Protein AF-A0A972HIC7-F1 (afdb_monomer)

Secondary structure (DSSP, 8-state):
--HHHHHHHHHHHHHHHHHHHHHHHS-HHHHHHTT--HHHHHHHHHHHTHHHHHHHHHTHHHHHH-GGGT--BTTB-GGG--

Mean predicted aligned error: 8.17 Å

pLDDT: mean 83.08, std 14.51, range [49.19, 96.44]

Radius of gyration: 16.02 Å; Cα contacts (8 Å, |Δi|>4): 51; chains: 1; bounding box: 29×24×54 Å

Sequence (82 aa):
MSPLIVAALFVAVLVIGFGIHDTFSFKQSEWQSAGRSRGHWIALFLGFGPLAVLLYWGTVRYQLRFPERYETVDGVAPADRL

Structure (mmCIF, N/CA/C/O backbone):
data_AF-A0A972HIC7-F1
#
_entry.id   AF-A0A972HIC7-F1
#
loop_
_atom_site.group_PDB
_atom_site.id
_atom_site.type_symbol
_atom_site.label_atom_id
_atom_site.label_alt_id
_atom_site.label_comp_id
_atom_site.label_asym_id
_atom_site.label_entity_id
_atom_site.label_seq_id
_atom_site.pdbx_PDB_ins_code
_atom_site.Cartn_x
_atom_site.Cartn_y
_atom_site.Cartn_z
_atom_site.occupancy
_atom_site.B_iso_or_equiv
_atom_site.auth_seq_id
_atom_site.auth_comp_id
_atom_site.auth_asym_id
_atom_site.auth_atom_id
_atom_site.pdbx_PDB_model_num
ATOM 1 N N . MET A 1 1 ? 13.487 -2.367 -26.372 1.00 70.25 1 MET A N 1
ATOM 2 C CA . MET A 1 1 ? 13.502 -1.878 -24.975 1.00 70.25 1 MET A CA 1
ATOM 3 C C . MET A 1 1 ? 14.757 -2.396 -24.304 1.00 70.25 1 MET A C 1
ATOM 5 O O . MET A 1 1 ? 15.073 -3.562 -24.495 1.00 70.25 1 MET A O 1
ATOM 9 N N . SER A 1 2 ? 15.488 -1.548 -23.580 1.00 90.44 2 SER A N 1
ATOM 10 C CA . SER A 1 2 ? 16.698 -1.986 -22.877 1.00 90.44 2 SER A CA 1
ATOM 11 C C . SER A 1 2 ? 16.322 -3.018 -21.798 1.00 90.44 2 SER A C 1
ATOM 13 O O . SER A 1 2 ? 15.332 -2.787 -21.098 1.00 90.44 2 SER A O 1
ATOM 15 N N . PRO A 1 3 ? 17.055 -4.136 -21.634 1.00 93.25 3 PRO A N 1
ATOM 16 C CA . PRO A 1 3 ? 16.723 -5.174 -20.647 1.00 93.25 3 PRO A CA 1
ATOM 17 C C . PRO A 1 3 ? 16.637 -4.616 -19.220 1.00 93.25 3 PRO A C 1
ATOM 19 O O . PRO A 1 3 ? 15.817 -5.062 -18.422 1.00 93.25 3 PRO A O 1
ATOM 22 N N . LEU A 1 4 ? 17.410 -3.566 -18.932 1.00 93.75 4 LEU A N 1
ATOM 23 C CA . LEU A 1 4 ? 17.377 -2.850 -17.661 1.00 93.75 4 LEU A CA 1
ATOM 24 C C . LEU A 1 4 ? 16.022 -2.173 -17.389 1.00 93.75 4 LEU A C 1
ATOM 26 O O . LEU A 1 4 ? 15.539 -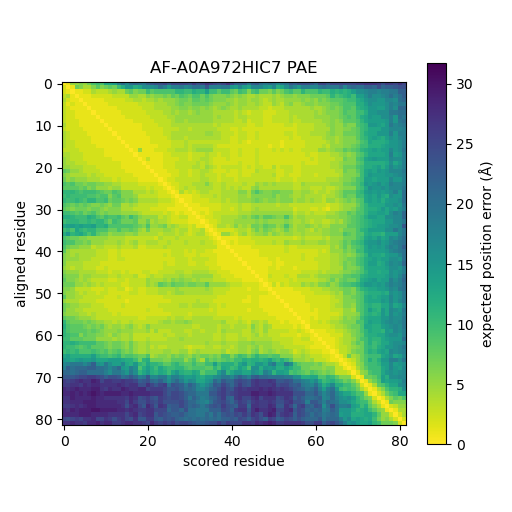2.187 -16.263 1.00 93.75 4 LEU A O 1
ATOM 30 N N . ILE A 1 5 ? 15.379 -1.627 -18.427 1.00 93.06 5 ILE A N 1
ATOM 31 C CA . ILE A 1 5 ? 14.052 -0.999 -18.314 1.00 93.06 5 ILE A CA 1
ATOM 32 C C .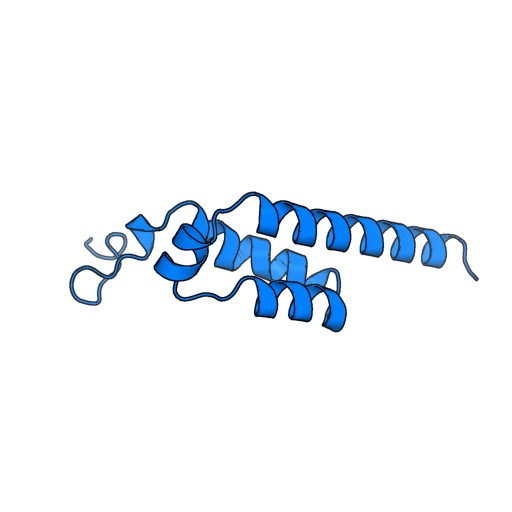 ILE A 1 5 ? 13.000 -2.064 -18.009 1.00 93.06 5 ILE A C 1
ATOM 34 O O . ILE A 1 5 ? 12.148 -1.861 -17.151 1.00 93.06 5 ILE A O 1
ATOM 38 N N . VAL A 1 6 ? 13.080 -3.217 -18.677 1.00 95.56 6 VAL A N 1
ATOM 39 C CA . VAL A 1 6 ? 12.157 -4.336 -18.442 1.00 95.56 6 VAL A CA 1
ATOM 40 C C . VAL A 1 6 ? 12.296 -4.853 -17.010 1.00 95.56 6 VAL A C 1
ATOM 42 O O . VAL A 1 6 ? 11.292 -5.030 -16.324 1.00 95.56 6 VAL A O 1
ATOM 45 N N . ALA A 1 7 ? 13.531 -5.022 -16.531 1.00 94.56 7 ALA A N 1
ATOM 46 C CA . ALA A 1 7 ? 13.794 -5.414 -15.152 1.00 94.56 7 ALA A CA 1
ATOM 47 C C . ALA A 1 7 ? 13.252 -4.383 -14.145 1.00 94.56 7 ALA A C 1
ATOM 49 O O . ALA A 1 7 ? 12.581 -4.759 -13.188 1.00 94.56 7 ALA A O 1
ATOM 50 N N . ALA A 1 8 ? 13.476 -3.086 -14.381 1.00 93.88 8 ALA A N 1
ATOM 51 C CA . ALA A 1 8 ? 12.971 -2.023 -13.512 1.00 93.88 8 ALA A CA 1
ATOM 52 C C . ALA A 1 8 ? 11.434 -1.989 -13.459 1.00 93.88 8 ALA A C 1
ATOM 54 O O . ALA A 1 8 ? 10.858 -1.862 -12.379 1.00 93.88 8 ALA A O 1
ATOM 55 N N . LEU A 1 9 ? 10.763 -2.162 -14.603 1.00 93.69 9 LEU A N 1
ATOM 56 C CA . LEU A 1 9 ? 9.303 -2.262 -14.665 1.00 93.69 9 LEU A CA 1
ATOM 57 C C . LEU A 1 9 ? 8.791 -3.492 -13.913 1.00 93.69 9 LEU A C 1
ATOM 59 O O . LEU A 1 9 ? 7.816 -3.392 -13.173 1.00 93.69 9 LEU A O 1
ATOM 63 N N . PHE A 1 10 ? 9.466 -4.633 -14.052 1.00 95.75 10 PHE A N 1
ATOM 64 C CA . PHE A 1 10 ? 9.100 -5.849 -13.334 1.00 95.75 10 PHE A CA 1
ATOM 65 C C . PHE A 1 10 ? 9.204 -5.659 -11.816 1.00 95.75 10 PHE A C 1
ATOM 67 O O . PHE A 1 10 ? 8.260 -5.959 -11.087 1.00 95.75 10 PHE A O 1
ATOM 74 N N . VAL A 1 11 ? 10.305 -5.071 -11.341 1.00 95.69 11 VAL A N 1
ATOM 75 C CA . VAL A 1 11 ? 10.478 -4.725 -9.923 1.00 95.69 11 VAL A CA 1
ATOM 76 C C . VAL A 1 11 ? 9.391 -3.755 -9.461 1.00 95.69 11 VAL A C 1
ATOM 78 O O . VAL A 1 11 ? 8.806 -3.964 -8.401 1.00 95.69 11 VAL A O 1
ATOM 81 N N . ALA A 1 12 ? 9.063 -2.732 -10.255 1.00 94.25 12 ALA A N 1
ATOM 82 C CA . ALA A 1 12 ? 8.008 -1.783 -9.910 1.00 94.25 12 ALA A CA 1
ATOM 83 C C . ALA A 1 12 ? 6.647 -2.475 -9.733 1.00 94.25 12 ALA A C 1
ATOM 85 O O . ALA A 1 12 ? 5.959 -2.223 -8.743 1.00 94.25 12 ALA A O 1
ATOM 86 N N . VAL A 1 13 ? 6.286 -3.391 -10.637 1.00 96.00 13 VAL A N 1
ATOM 87 C CA . VAL A 1 13 ? 5.047 -4.179 -10.538 1.00 96.00 13 VAL A CA 1
ATOM 88 C C . VAL A 1 13 ? 5.040 -5.044 -9.279 1.00 96.00 13 VAL A C 1
ATOM 90 O O . VAL A 1 13 ? 4.035 -5.066 -8.569 1.00 96.00 13 VAL A O 1
ATOM 93 N N . LEU A 1 14 ? 6.155 -5.706 -8.955 1.00 96.44 14 LEU A N 1
ATOM 94 C CA . LEU A 1 14 ? 6.267 -6.508 -7.733 1.00 96.44 14 LEU A CA 1
ATOM 95 C C . LEU A 1 14 ? 6.097 -5.658 -6.469 1.00 96.44 14 LEU A C 1
ATOM 97 O O . LEU A 1 14 ? 5.368 -6.053 -5.560 1.00 96.44 14 LEU A O 1
ATOM 101 N N . VAL A 1 15 ? 6.723 -4.480 -6.421 1.00 95.12 15 VAL A N 1
ATOM 102 C CA . VAL A 1 15 ? 6.617 -3.556 -5.280 1.00 95.12 15 VAL A CA 1
ATOM 103 C C . VAL A 1 15 ? 5.180 -3.065 -5.104 1.00 95.12 15 VAL A C 1
ATOM 105 O O . VAL A 1 15 ? 4.665 -3.068 -3.986 1.00 95.12 15 VAL A O 1
ATOM 108 N N . ILE A 1 16 ? 4.507 -2.691 -6.195 1.00 95.06 16 ILE A N 1
ATOM 109 C CA . ILE A 1 16 ? 3.102 -2.259 -6.165 1.00 95.06 16 ILE A CA 1
ATOM 110 C C . ILE A 1 16 ? 2.195 -3.406 -5.715 1.00 95.06 16 ILE A C 1
ATOM 112 O O . ILE A 1 16 ? 1.378 -3.219 -4.814 1.00 95.06 16 ILE A O 1
ATOM 116 N N . GLY A 1 17 ? 2.364 -4.601 -6.287 1.00 95.50 17 GLY A N 1
ATOM 117 C CA . GLY A 1 17 ? 1.589 -5.786 -5.914 1.00 95.50 17 GLY A CA 1
ATOM 118 C C . GLY A 1 17 ? 1.750 -6.142 -4.437 1.00 95.50 17 GLY A C 1
ATOM 119 O O . GLY A 1 17 ? 0.761 -6.403 -3.753 1.00 95.50 17 GLY A O 1
ATOM 120 N N . PHE A 1 18 ? 2.978 -6.063 -3.918 1.00 94.56 18 PHE A N 1
ATOM 121 C CA . PHE A 1 18 ? 3.257 -6.253 -2.497 1.00 94.56 18 PHE A CA 1
ATOM 122 C C . PHE A 1 18 ? 2.580 -5.189 -1.622 1.00 94.56 18 PHE A C 1
ATOM 124 O O . PHE A 1 18 ? 1.955 -5.533 -0.620 1.00 94.56 18 PHE A O 1
ATOM 131 N N . GLY A 1 19 ? 2.656 -3.911 -2.007 1.00 92.38 19 GLY A N 1
ATOM 132 C CA . GLY A 1 19 ? 1.991 -2.816 -1.296 1.00 92.38 19 GLY A CA 1
ATOM 133 C C . GLY A 1 19 ? 0.477 -3.005 -1.221 1.00 92.38 19 GLY A C 1
ATOM 134 O O . GLY A 1 19 ? -0.108 -2.898 -0.145 1.00 92.38 19 GLY A O 1
ATOM 135 N N . ILE A 1 20 ? -0.154 -3.367 -2.342 1.00 93.25 20 ILE A N 1
ATOM 136 C CA . ILE A 1 20 ? -1.589 -3.672 -2.392 1.00 93.25 20 ILE A CA 1
ATOM 137 C C . ILE A 1 20 ? -1.907 -4.858 -1.478 1.00 93.25 20 ILE A C 1
ATOM 139 O O . ILE A 1 20 ? -2.797 -4.743 -0.639 1.00 93.25 20 ILE A O 1
ATOM 143 N N . HIS A 1 21 ? -1.165 -5.963 -1.578 1.00 93.94 21 HIS A N 1
ATOM 144 C CA . HIS A 1 21 ? -1.380 -7.136 -0.730 1.00 93.94 21 HIS A CA 1
ATOM 145 C C . HIS A 1 21 ? -1.281 -6.793 0.766 1.00 93.94 21 HIS A C 1
ATOM 147 O O . HIS A 1 21 ? -2.157 -7.169 1.541 1.00 93.94 21 HIS A O 1
ATOM 153 N N . ASP A 1 22 ? -0.271 -6.018 1.174 1.00 92.00 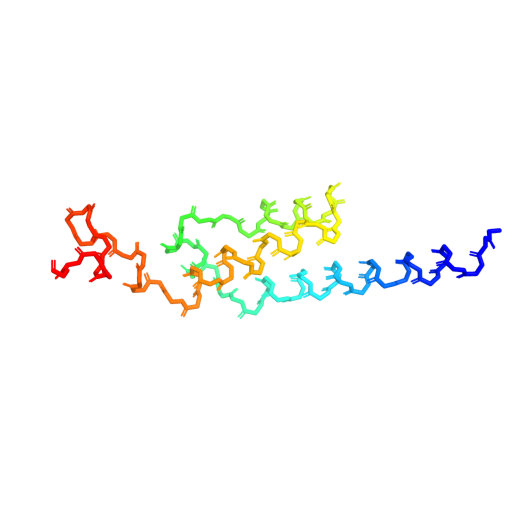22 ASP A N 1
ATOM 154 C CA . ASP A 1 22 ? -0.102 -5.591 2.569 1.00 92.00 22 ASP A CA 1
ATOM 155 C C . ASP A 1 22 ? -1.287 -4.749 3.073 1.00 92.00 22 ASP A C 1
ATOM 157 O O . ASP A 1 22 ? -1.698 -4.919 4.218 1.00 92.00 22 ASP A O 1
ATOM 161 N N . THR A 1 23 ? -1.921 -3.923 2.227 1.00 90.44 23 THR A N 1
ATOM 162 C CA . THR A 1 23 ? -3.122 -3.167 2.647 1.00 90.44 23 THR A CA 1
ATOM 163 C C . THR A 1 23 ? -4.329 -4.045 2.974 1.00 90.44 23 THR A C 1
ATOM 165 O O . THR A 1 23 ? -5.194 -3.629 3.750 1.00 90.44 23 THR A O 1
ATOM 168 N N . PHE A 1 24 ? -4.398 -5.253 2.408 1.00 90.94 24 PHE A N 1
ATOM 169 C CA . PHE A 1 24 ? -5.449 -6.229 2.705 1.00 90.94 24 PHE A CA 1
ATOM 170 C C . PHE A 1 24 ? -5.153 -7.079 3.943 1.00 90.94 24 PHE A C 1
ATOM 172 O O . PHE A 1 24 ? -6.083 -7.667 4.490 1.00 90.94 24 PHE A O 1
ATOM 179 N N . SER A 1 25 ? -3.906 -7.103 4.420 1.00 89.19 25 SER A N 1
ATOM 180 C CA . SER A 1 25 ? -3.541 -7.772 5.675 1.00 89.19 25 SER A CA 1
ATOM 181 C C . SER A 1 25 ? -4.189 -7.121 6.903 1.00 89.19 25 SER A C 1
ATOM 183 O O . SER A 1 25 ? -4.344 -7.781 7.927 1.00 89.19 25 SER A O 1
ATOM 185 N N . PHE A 1 26 ? -4.584 -5.847 6.797 1.00 87.19 26 PHE A N 1
ATOM 186 C CA . PHE A 1 26 ? -5.255 -5.089 7.854 1.00 87.19 26 PHE A CA 1
ATOM 187 C C . PHE A 1 26 ? -6.780 -5.068 7.660 1.00 87.19 26 PHE A C 1
ATOM 189 O O . PHE A 1 26 ? -7.296 -4.909 6.544 1.00 87.19 26 PHE A O 1
ATOM 196 N N . LYS A 1 27 ? -7.524 -5.197 8.759 1.00 86.94 27 LYS A N 1
ATOM 197 C CA . LYS A 1 27 ? -8.992 -5.169 8.790 1.00 86.94 27 LYS A CA 1
ATOM 198 C C . LYS A 1 27 ? -9.515 -3.759 8.550 1.00 86.94 27 LYS A C 1
ATOM 200 O O . LYS A 1 27 ? -8.910 -2.767 8.939 1.00 86.94 27 LYS A O 1
ATOM 205 N N . GLN A 1 28 ? -10.720 -3.662 7.988 1.00 84.25 28 GLN A N 1
ATOM 206 C CA . GLN A 1 28 ? -11.374 -2.372 7.740 1.00 84.25 28 GLN A CA 1
ATOM 207 C C . GLN A 1 28 ? -11.544 -1.525 9.018 1.00 84.25 28 GLN A C 1
ATOM 209 O O . GLN A 1 28 ? -11.495 -0.301 8.939 1.00 84.25 28 GLN A O 1
ATOM 214 N N . SER A 1 29 ? -11.704 -2.160 10.183 1.00 80.94 29 SER A N 1
ATOM 215 C CA . SER A 1 29 ? -11.782 -1.480 11.480 1.00 80.94 29 SER A CA 1
ATOM 216 C C . SER A 1 29 ? -10.485 -0.756 11.856 1.00 80.94 29 SER A C 1
ATOM 218 O O . SER A 1 29 ? -10.554 0.338 12.395 1.00 80.94 29 SER A O 1
ATOM 220 N N . GLU A 1 30 ? -9.320 -1.323 11.525 1.00 84.75 30 GLU A N 1
ATOM 221 C CA . GLU A 1 30 ? -8.002 -0.719 11.799 1.00 84.75 30 GLU A CA 1
ATOM 222 C C . GLU A 1 30 ? -7.767 0.506 10.905 1.00 84.75 30 GLU A C 1
ATOM 224 O O . GLU A 1 30 ? -7.249 1.537 11.330 1.00 84.75 30 GLU A O 1
ATOM 229 N N . TRP A 1 31 ? -8.231 0.430 9.655 1.00 86.81 31 TRP A N 1
ATOM 230 C CA . TRP A 1 31 ? -8.240 1.575 8.746 1.00 86.81 31 TRP A CA 1
ATOM 231 C C . TRP A 1 31 ? -9.130 2.712 9.261 1.00 86.81 31 TRP A C 1
ATOM 233 O O . TRP A 1 31 ? -8.723 3.876 9.234 1.00 86.81 31 TRP A O 1
ATOM 243 N N . GLN A 1 32 ? -10.321 2.378 9.767 1.00 83.94 32 GLN A N 1
ATOM 244 C CA . GLN A 1 32 ? -11.244 3.354 10.346 1.00 83.94 32 GLN A CA 1
ATOM 245 C C . GLN A 1 32 ? -10.697 3.982 11.632 1.00 83.94 32 GLN A C 1
ATOM 247 O O . GLN A 1 32 ? -10.796 5.199 11.773 1.00 83.94 32 GLN A O 1
ATOM 252 N 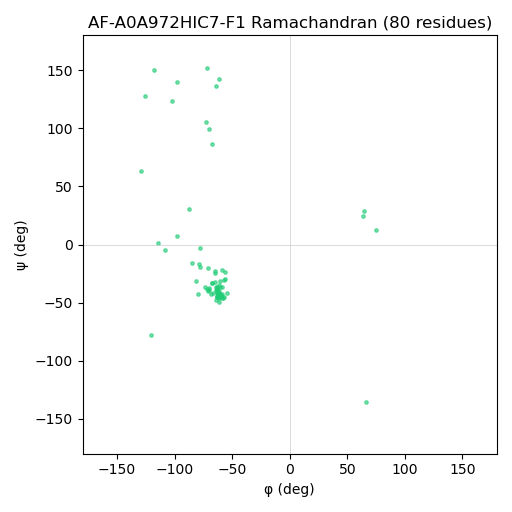N . SER A 1 33 ? -10.075 3.203 12.525 1.00 79.25 33 SER A N 1
ATOM 253 C CA . SER A 1 33 ? -9.470 3.734 13.756 1.00 79.25 33 SER A CA 1
ATOM 254 C C . SER A 1 33 ? -8.293 4.666 13.471 1.00 79.25 33 SER A C 1
ATOM 256 O O . SER A 1 33 ? -8.110 5.650 14.176 1.00 79.25 33 SER A O 1
ATOM 258 N N . ALA A 1 34 ? -7.540 4.424 12.395 1.00 79.19 34 ALA A N 1
ATOM 259 C CA . ALA A 1 34 ? -6.494 5.336 11.932 1.00 79.19 34 ALA A CA 1
ATOM 260 C C . ALA A 1 34 ? -7.035 6.570 11.171 1.00 79.19 34 ALA A C 1
ATOM 262 O O . ALA A 1 34 ? -6.248 7.407 10.725 1.00 79.19 34 ALA A O 1
ATOM 263 N N . GLY A 1 35 ? -8.352 6.682 10.947 1.00 80.81 35 GLY A N 1
ATOM 264 C CA . GLY A 1 35 ? -8.954 7.765 10.158 1.00 80.81 35 GLY A CA 1
ATOM 265 C C . GLY A 1 35 ? -8.523 7.765 8.685 1.00 80.81 35 GLY A C 1
ATOM 266 O O . GLY A 1 35 ? -8.520 8.809 8.029 1.00 80.81 35 GLY A O 1
ATOM 267 N N . ARG A 1 36 ? -8.110 6.611 8.143 1.00 82.94 36 ARG A N 1
ATOM 268 C CA . ARG A 1 36 ? -7.601 6.472 6.769 1.00 82.94 36 ARG A CA 1
ATOM 269 C C . ARG A 1 36 ? -8.485 5.543 5.940 1.00 82.94 36 ARG A C 1
ATOM 271 O O . ARG A 1 36 ? -9.078 4.592 6.431 1.00 82.94 36 ARG A O 1
ATOM 278 N N . SER A 1 37 ? -8.539 5.791 4.633 1.00 87.62 37 SER A N 1
ATOM 279 C CA . SER A 1 37 ? -9.251 4.922 3.691 1.00 87.62 37 SER A CA 1
ATOM 280 C C . SER A 1 37 ? -8.272 4.042 2.926 1.00 87.62 37 SER A C 1
ATOM 282 O O . SER A 1 37 ? -7.396 4.549 2.224 1.00 87.62 37 SER A O 1
ATOM 284 N N . ARG A 1 38 ? -8.477 2.724 3.005 1.00 89.19 38 ARG A N 1
ATOM 285 C CA . ARG A 1 38 ? -7.736 1.726 2.223 1.00 89.19 38 ARG A CA 1
ATOM 286 C C . ARG A 1 38 ? -7.804 2.006 0.717 1.00 89.19 38 ARG A C 1
ATOM 288 O O . ARG A 1 38 ? -6.793 1.926 0.029 1.00 89.19 38 ARG A O 1
ATOM 295 N N . GLY A 1 39 ? -8.983 2.383 0.214 1.00 88.44 39 GLY A N 1
ATOM 296 C CA . GLY A 1 39 ? -9.204 2.637 -1.214 1.00 88.44 39 GLY A CA 1
ATOM 297 C C . GLY A 1 39 ? -8.378 3.805 -1.759 1.00 88.44 39 GLY A C 1
ATOM 298 O O . GLY A 1 39 ? -7.824 3.703 -2.851 1.00 88.44 39 GLY A O 1
ATOM 299 N N . HIS A 1 40 ? -8.217 4.877 -0.975 1.00 91.38 40 HIS A N 1
ATOM 300 C CA . HIS A 1 40 ? -7.367 6.005 -1.368 1.00 91.38 40 HIS A CA 1
ATOM 301 C C . HIS A 1 40 ? -5.897 5.594 -1.514 1.00 91.38 40 HIS A C 1
ATOM 303 O O . HIS A 1 40 ? -5.236 6.023 -2.455 1.00 91.38 40 HIS A O 1
ATOM 309 N N . TRP A 1 41 ? -5.390 4.725 -0.636 1.00 91.69 41 TRP A N 1
ATOM 310 C CA . TRP A 1 41 ? -4.008 4.248 -0.727 1.00 91.69 41 TRP A CA 1
ATOM 311 C C . TRP A 1 41 ? -3.768 3.325 -1.916 1.00 91.69 41 TRP A C 1
ATOM 313 O O . TRP A 1 41 ? -2.762 3.479 -2.603 1.00 91.69 41 TRP A O 1
ATOM 323 N N . ILE A 1 42 ? -4.719 2.441 -2.224 1.00 92.81 42 ILE A N 1
ATOM 324 C CA . ILE A 1 42 ? -4.653 1.618 -3.438 1.00 92.81 42 ILE A CA 1
ATOM 325 C C . ILE A 1 42 ? -4.625 2.514 -4.687 1.00 92.81 42 ILE A C 1
ATOM 327 O O . ILE A 1 42 ? -3.799 2.299 -5.572 1.00 92.81 42 ILE A O 1
ATOM 331 N N . ALA A 1 43 ? -5.455 3.563 -4.742 1.00 93.81 43 ALA A N 1
ATOM 332 C CA . ALA A 1 43 ? -5.431 4.523 -5.847 1.00 93.81 43 ALA A CA 1
ATOM 333 C C . ALA A 1 43 ? -4.076 5.248 -5.965 1.00 93.81 43 ALA A C 1
ATOM 335 O O . ALA A 1 43 ? -3.557 5.406 -7.071 1.00 93.81 43 ALA A O 1
ATOM 336 N N . LEU A 1 44 ? -3.461 5.629 -4.840 1.00 93.88 44 LEU A N 1
ATOM 337 C CA . LEU A 1 44 ? -2.127 6.237 -4.828 1.00 93.88 44 LEU A CA 1
ATOM 338 C C . LEU A 1 44 ? -1.044 5.277 -5.337 1.00 93.88 44 LEU A C 1
ATOM 340 O O . LEU A 1 44 ? -0.169 5.714 -6.081 1.00 93.88 44 LEU A O 1
ATOM 344 N N . PHE A 1 45 ? -1.107 3.984 -5.007 1.00 94.56 45 PHE A N 1
ATOM 345 C CA . PHE A 1 45 ? -0.169 2.992 -5.550 1.00 94.56 45 PHE A CA 1
ATOM 346 C C . PHE A 1 45 ? -0.289 2.848 -7.062 1.00 94.56 45 PHE A C 1
ATOM 348 O O . PHE A 1 45 ? 0.722 2.686 -7.735 1.00 94.56 45 PHE A O 1
ATOM 355 N N . LEU A 1 46 ? -1.501 2.936 -7.610 1.00 92.25 46 LEU A N 1
ATOM 356 C CA . LEU A 1 46 ? -1.709 2.871 -9.056 1.00 92.25 46 LEU A CA 1
ATOM 357 C C . LEU A 1 46 ? -1.259 4.158 -9.766 1.00 92.25 46 LEU A C 1
ATOM 359 O O . LEU A 1 46 ? -0.709 4.080 -10.860 1.00 92.25 46 LEU A O 1
ATOM 363 N N . GLY A 1 47 ? -1.460 5.328 -9.150 1.00 92.56 47 GLY A N 1
ATOM 364 C CA . GLY A 1 47 ? -1.102 6.624 -9.742 1.00 92.56 47 GLY A CA 1
ATOM 365 C C . GLY A 1 47 ? 0.382 6.986 -9.631 1.00 92.56 47 GLY A C 1
ATOM 366 O O . GLY A 1 47 ? 0.974 7.475 -10.589 1.00 92.56 47 GLY A O 1
ATOM 367 N N . PHE A 1 48 ? 0.997 6.737 -8.473 1.00 92.81 48 PHE A N 1
ATOM 368 C CA . PHE A 1 48 ? 2.389 7.107 -8.178 1.00 92.81 48 PHE A CA 1
ATOM 369 C C . PHE A 1 48 ? 3.338 5.903 -8.121 1.00 92.81 48 PHE A C 1
ATOM 371 O O . PHE A 1 48 ? 4.552 6.069 -7.966 1.00 92.81 48 PHE A O 1
ATOM 378 N N . GLY A 1 49 ? 2.809 4.685 -8.240 1.00 93.19 49 GLY A N 1
ATOM 379 C CA . GLY A 1 49 ? 3.609 3.476 -8.346 1.00 93.19 49 GLY A CA 1
ATOM 380 C C . GLY A 1 49 ? 4.412 3.169 -7.073 1.00 93.19 49 GLY A C 1
ATOM 381 O O . GLY A 1 49 ? 3.891 3.286 -5.958 1.00 93.19 49 GLY A O 1
ATOM 382 N N . PRO A 1 50 ? 5.700 2.793 -7.211 1.00 92.81 50 PRO A N 1
ATOM 383 C CA . PRO A 1 50 ? 6.545 2.394 -6.084 1.00 92.81 50 PRO A CA 1
ATOM 384 C C . PRO A 1 50 ? 6.723 3.491 -5.031 1.00 92.81 50 PRO A C 1
ATOM 386 O O . PRO A 1 50 ? 6.848 3.193 -3.845 1.00 92.81 50 PRO A O 1
ATOM 389 N N . LEU A 1 51 ? 6.706 4.763 -5.443 1.00 94.12 51 LEU A N 1
ATOM 390 C CA . LEU A 1 51 ? 6.894 5.889 -4.530 1.00 94.12 51 LEU A CA 1
ATOM 391 C C . LEU A 1 51 ? 5.785 5.948 -3.469 1.00 94.12 51 LEU A C 1
ATOM 393 O O . LEU A 1 51 ? 6.067 6.142 -2.287 1.00 94.12 51 LEU A O 1
ATOM 397 N N . ALA A 1 52 ? 4.531 5.722 -3.868 1.00 93.81 52 ALA A N 1
ATOM 398 C CA . ALA A 1 52 ? 3.422 5.687 -2.920 1.00 93.81 52 ALA A CA 1
ATOM 399 C C . ALA A 1 52 ? 3.501 4.479 -1.978 1.00 93.81 52 ALA A C 1
ATOM 401 O O . ALA A 1 52 ? 3.140 4.609 -0.810 1.00 93.81 52 ALA A O 1
ATOM 402 N N . VAL A 1 53 ? 4.017 3.336 -2.444 1.00 92.62 53 VAL A N 1
ATOM 403 C CA . VAL A 1 53 ? 4.240 2.155 -1.591 1.00 92.62 53 VAL A CA 1
ATOM 404 C C . VAL A 1 53 ? 5.244 2.467 -0.482 1.00 92.62 53 VAL A C 1
ATOM 406 O O . VAL A 1 53 ? 4.997 2.134 0.677 1.00 92.62 53 VAL A O 1
ATOM 409 N N . LEU A 1 54 ? 6.342 3.155 -0.812 1.00 92.69 54 LEU A N 1
ATOM 410 C CA . LEU A 1 54 ? 7.332 3.595 0.175 1.00 92.69 54 LEU A CA 1
ATOM 411 C C . LEU A 1 54 ? 6.715 4.557 1.197 1.00 92.69 54 LEU A C 1
ATOM 4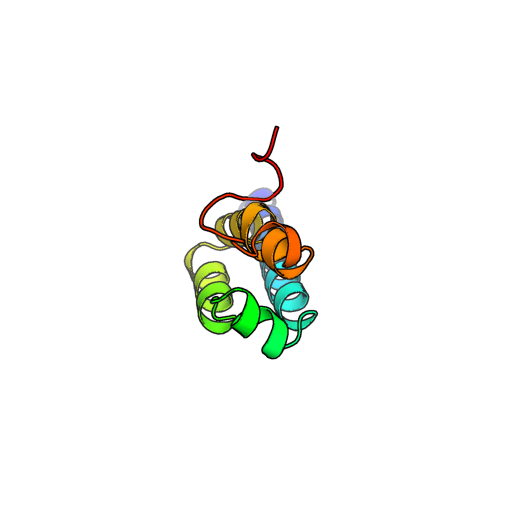13 O O . LEU A 1 54 ? 6.899 4.377 2.402 1.00 92.69 54 LEU A O 1
ATOM 417 N N . LEU A 1 55 ? 5.933 5.535 0.727 1.00 92.25 55 LEU A N 1
ATOM 418 C CA . LEU A 1 55 ? 5.250 6.486 1.603 1.00 92.25 55 LEU A CA 1
ATOM 419 C C . LEU A 1 55 ? 4.269 5.781 2.548 1.00 92.25 55 LEU A C 1
ATOM 421 O O . LEU A 1 55 ? 4.253 6.068 3.745 1.00 92.25 55 LEU A O 1
ATOM 425 N N . TYR A 1 56 ? 3.481 4.837 2.033 1.00 92.12 56 TYR A N 1
ATOM 426 C CA . TYR A 1 56 ? 2.568 4.022 2.834 1.00 92.12 56 TYR A CA 1
ATOM 427 C C . TYR A 1 56 ? 3.310 3.257 3.930 1.00 92.12 56 TYR A C 1
ATOM 429 O O . TYR A 1 56 ? 2.887 3.276 5.087 1.00 92.12 56 TYR A O 1
ATOM 437 N N . TRP A 1 57 ? 4.436 2.629 3.590 1.00 88.81 57 TRP A N 1
ATOM 438 C CA . TRP A 1 57 ? 5.238 1.872 4.548 1.00 88.81 57 TRP A CA 1
ATOM 439 C C . TRP A 1 57 ? 5.816 2.750 5.659 1.00 88.81 57 TRP A C 1
ATOM 441 O O . TRP A 1 57 ? 5.830 2.333 6.815 1.00 88.81 57 TRP A O 1
ATOM 451 N N . GLY A 1 58 ? 6.267 3.959 5.316 1.00 86.62 58 GLY A N 1
ATOM 452 C CA . GLY A 1 58 ? 6.849 4.902 6.271 1.00 86.62 58 GLY A CA 1
ATOM 453 C C . GLY A 1 58 ? 5.831 5.649 7.135 1.00 86.62 58 GLY A C 1
ATOM 454 O O . GLY A 1 58 ? 6.202 6.178 8.177 1.00 86.62 58 GLY A O 1
ATOM 455 N N . THR A 1 59 ? 4.562 5.706 6.726 1.00 87.12 59 THR A N 1
ATOM 456 C CA . THR A 1 59 ? 3.538 6.509 7.413 1.00 87.12 59 THR A CA 1
ATOM 457 C C . THR A 1 59 ? 2.384 5.640 7.903 1.00 87.12 59 THR A C 1
ATOM 459 O O . THR A 1 59 ? 2.303 5.289 9.079 1.00 87.12 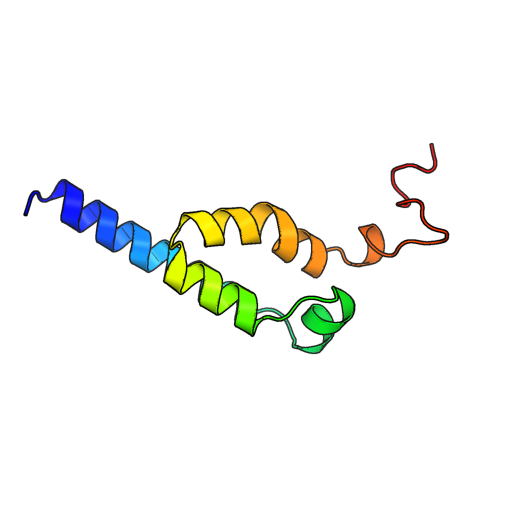59 THR A O 1
ATOM 462 N N . VAL A 1 60 ? 1.496 5.249 6.995 1.00 86.00 60 VAL A N 1
ATOM 463 C CA . VAL A 1 60 ? 0.205 4.644 7.330 1.00 86.00 60 VAL A CA 1
ATOM 464 C C . VAL A 1 60 ? 0.338 3.235 7.869 1.00 86.00 60 VAL A C 1
ATOM 466 O O . VAL A 1 60 ? -0.342 2.901 8.832 1.00 86.00 60 VAL A O 1
ATOM 469 N N . ARG A 1 61 ? 1.255 2.422 7.344 1.00 85.44 61 ARG A N 1
ATOM 470 C CA . ARG A 1 61 ? 1.492 1.078 7.882 1.00 85.44 61 ARG A CA 1
ATOM 471 C C . ARG A 1 61 ? 1.938 1.111 9.343 1.00 85.44 61 ARG A C 1
ATOM 473 O O . ARG A 1 61 ? 1.551 0.246 10.124 1.00 85.44 61 ARG A O 1
ATOM 480 N N . TYR A 1 62 ? 2.743 2.105 9.714 1.00 81.81 62 TYR A N 1
ATOM 481 C CA . TYR A 1 62 ? 3.190 2.271 11.092 1.00 81.81 62 TYR A CA 1
ATOM 482 C C . TYR A 1 62 ? 2.040 2.736 11.999 1.00 81.81 62 TYR A C 1
ATOM 484 O O . TYR A 1 62 ? 1.880 2.196 13.091 1.00 81.81 62 TYR A O 1
ATOM 492 N N . GLN A 1 63 ? 1.187 3.645 11.511 1.00 80.94 63 GLN A N 1
ATOM 493 C CA . GLN A 1 63 ? -0.035 4.069 12.212 1.00 80.94 63 GLN A CA 1
ATOM 494 C C . GLN A 1 63 ? -1.024 2.914 12.426 1.00 80.94 63 GLN A C 1
ATOM 496 O O . GLN A 1 63 ? -1.575 2.784 13.511 1.00 80.94 63 GLN A O 1
ATOM 501 N N . LEU A 1 64 ? -1.212 2.049 11.423 1.00 82.69 64 LEU A N 1
ATOM 502 C CA . LEU A 1 64 ? -2.079 0.869 11.522 1.00 82.69 64 LEU A CA 1
ATOM 503 C C . LEU A 1 64 ? -1.535 -0.180 12.500 1.00 82.69 64 LEU A C 1
ATOM 505 O O . LEU A 1 64 ? -2.311 -0.873 13.146 1.00 82.69 64 LEU A O 1
ATOM 509 N N . ARG A 1 65 ? -0.207 -0.314 12.602 1.00 82.31 65 ARG A N 1
ATOM 510 C CA . ARG A 1 65 ? 0.441 -1.306 13.472 1.00 82.31 65 ARG A CA 1
ATOM 511 C C . ARG A 1 65 ? 0.539 -0.863 14.934 1.00 82.31 65 ARG A C 1
ATOM 513 O O . ARG A 1 65 ? 0.534 -1.724 15.804 1.00 82.31 65 ARG A O 1
ATOM 520 N N . PHE A 1 66 ? 0.672 0.436 15.191 1.00 75.94 66 PHE A N 1
ATOM 521 C CA . PHE A 1 66 ? 0.816 0.993 16.539 1.00 75.94 66 PHE A CA 1
ATOM 522 C C . PHE A 1 66 ? -0.185 2.131 16.766 1.00 75.94 66 PHE A C 1
ATOM 524 O O . PHE A 1 66 ? 0.233 3.279 16.952 1.00 75.94 66 PHE A O 1
ATOM 531 N N . PRO A 1 67 ? -1.497 1.842 16.727 1.00 68.62 67 PRO A N 1
ATOM 532 C CA . PRO A 1 67 ? -2.528 2.868 16.851 1.00 68.62 67 PRO A CA 1
ATOM 533 C C . PRO A 1 67 ? -2.416 3.628 18.180 1.00 68.62 67 PRO A C 1
ATOM 535 O O . PRO A 1 67 ? -2.530 4.850 18.185 1.00 68.62 67 PRO A O 1
ATOM 538 N N . GLU A 1 68 ? -2.056 2.945 19.273 1.00 66.00 68 GLU A N 1
ATOM 539 C CA . GLU A 1 68 ? -1.847 3.544 20.604 1.00 66.00 68 GLU A CA 1
ATOM 540 C C . GLU A 1 68 ? -0.768 4.646 20.661 1.00 66.00 68 GLU A C 1
ATOM 542 O O . GLU A 1 68 ? -0.801 5.491 21.550 1.00 66.00 68 GLU A O 1
ATOM 547 N N . ARG A 1 69 ? 0.184 4.701 19.715 1.00 63.62 69 ARG A N 1
ATOM 548 C CA . ARG A 1 69 ? 1.159 5.814 19.645 1.00 63.62 69 ARG A CA 1
ATOM 549 C C . ARG A 1 69 ? 0.592 7.083 19.013 1.00 63.62 69 ARG A C 1
ATOM 551 O O . ARG A 1 69 ? 1.201 8.143 19.140 1.00 63.62 69 ARG A O 1
ATOM 558 N N . TYR A 1 70 ? -0.525 6.958 18.309 1.00 57.81 70 TYR A N 1
ATOM 559 C CA . TYR A 1 70 ? -1.194 8.040 17.591 1.00 57.81 70 TYR A CA 1
ATOM 560 C C . TYR A 1 70 ? -2.566 8.363 18.183 1.00 57.81 70 TYR A C 1
ATOM 562 O O . TYR A 1 70 ? -3.247 9.256 17.683 1.00 57.81 70 TYR A O 1
ATOM 570 N N . GLU A 1 71 ? -2.953 7.669 19.255 1.00 54.88 71 GLU A N 1
ATOM 571 C CA . GLU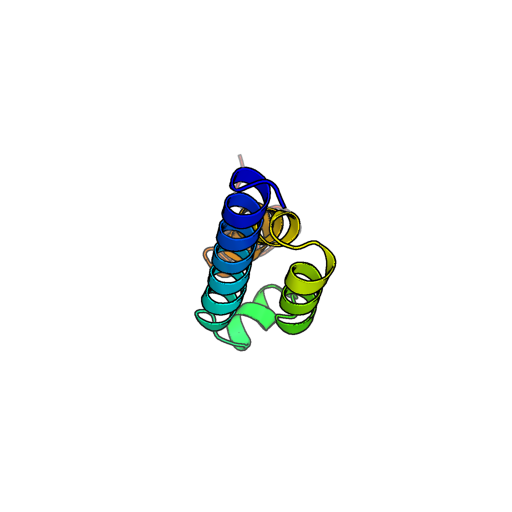 A 1 71 ? -4.073 8.052 20.094 1.00 54.88 71 GLU A CA 1
ATOM 572 C C . GLU A 1 71 ? -3.666 9.320 20.853 1.00 54.88 71 GLU A C 1
ATOM 574 O O . GLU A 1 71 ? -2.881 9.307 21.803 1.00 54.88 71 GLU A O 1
ATOM 579 N N . THR A 1 72 ? -4.125 10.461 20.349 1.00 52.56 72 THR A N 1
ATOM 580 C CA . TH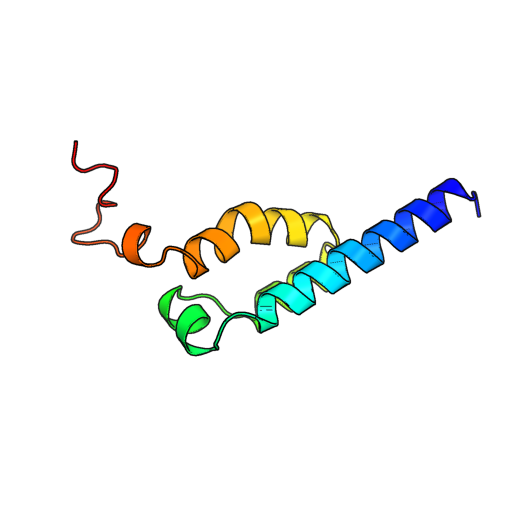R A 1 72 ? -3.927 11.770 20.962 1.00 52.56 72 THR A CA 1
ATOM 581 C C . THR A 1 72 ? -4.714 11.829 22.267 1.00 52.56 72 THR A C 1
ATOM 583 O O . THR A 1 72 ? -5.851 12.293 22.304 1.00 52.56 72 THR A O 1
ATOM 586 N N . VAL A 1 73 ? -4.105 11.376 23.360 1.00 49.19 73 VAL A N 1
ATOM 587 C CA . VAL A 1 73 ? -4.582 11.686 24.709 1.00 49.19 73 VAL A CA 1
ATOM 588 C C . VAL A 1 73 ? -4.234 13.155 24.971 1.00 49.19 73 VAL A C 1
ATOM 590 O O . VAL A 1 73 ? -3.067 13.496 25.148 1.00 49.19 73 VAL A O 1
ATOM 593 N N . ASP A 1 74 ? -5.241 14.030 24.931 1.00 49.38 74 ASP A N 1
ATOM 594 C CA . ASP A 1 74 ? -5.138 15.480 25.186 1.00 49.38 74 ASP A CA 1
ATOM 595 C C . ASP A 1 74 ? -4.289 16.299 24.193 1.00 49.38 74 ASP A C 1
ATOM 597 O O . ASP A 1 74 ? -3.739 17.344 24.536 1.00 49.38 74 ASP A O 1
ATOM 601 N N . GLY A 1 75 ? -4.189 15.867 22.932 1.00 53.12 75 GLY A N 1
ATOM 602 C CA . GLY A 1 75 ? -3.478 16.641 21.901 1.00 53.12 75 GLY A CA 1
ATOM 603 C C . GLY A 1 75 ? -1.949 16.594 22.008 1.00 53.12 75 GLY A C 1
ATOM 604 O O . GLY A 1 75 ? -1.269 17.343 21.310 1.00 53.12 75 GLY A O 1
ATOM 605 N N . VAL A 1 76 ? -1.409 15.687 22.826 1.00 51.06 76 VAL A N 1
ATOM 606 C CA . VAL A 1 76 ? 0.028 15.415 22.932 1.00 51.06 76 VAL A CA 1
ATOM 607 C C . VAL A 1 76 ? 0.249 13.923 22.710 1.00 51.06 76 VAL A C 1
ATOM 609 O O . VAL A 1 76 ? -0.405 13.092 23.342 1.00 51.06 76 VAL A O 1
ATOM 612 N N . ALA A 1 77 ? 1.149 13.561 21.795 1.00 50.84 77 ALA A N 1
ATOM 613 C CA . ALA A 1 77 ? 1.538 12.165 21.644 1.00 50.84 77 ALA A CA 1
ATOM 614 C C . ALA 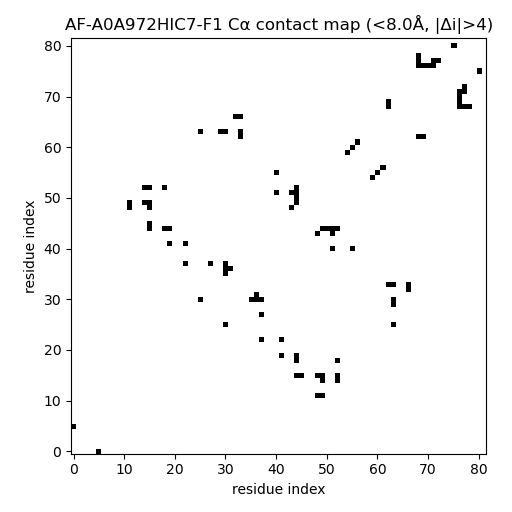A 1 77 ? 2.174 11.683 22.966 1.00 50.84 77 ALA A C 1
ATOM 616 O O . ALA A 1 77 ? 2.938 12.434 23.573 1.00 50.84 77 ALA A O 1
ATOM 617 N N . PRO A 1 78 ? 1.942 10.436 23.417 1.00 52.91 78 PRO A N 1
ATOM 618 C CA . PRO A 1 78 ? 2.549 9.921 24.651 1.00 52.91 78 PRO A CA 1
ATOM 619 C C . PRO A 1 78 ? 4.086 10.001 24.667 1.00 52.91 78 PRO A C 1
ATOM 621 O O . PRO A 1 78 ? 4.690 10.037 25.734 1.00 52.91 78 PRO A O 1
ATOM 624 N N . ALA A 1 79 ? 4.714 10.039 23.485 1.00 57.94 79 ALA A N 1
ATOM 625 C CA . ALA A 1 79 ? 6.159 10.178 23.305 1.00 57.94 79 ALA A CA 1
ATOM 626 C C . ALA A 1 79 ? 6.707 11.576 23.651 1.00 57.94 79 ALA A C 1
ATOM 628 O O . ALA A 1 79 ? 7.895 11.696 23.935 1.00 57.94 79 ALA A O 1
ATOM 629 N N . ASP A 1 80 ? 5.850 12.597 23.663 1.00 53.81 80 ASP A N 1
ATOM 630 C CA . ASP A 1 80 ? 6.209 13.990 23.957 1.00 53.81 80 ASP A CA 1
ATOM 631 C C . ASP A 1 80 ? 5.911 14.367 25.416 1.00 53.81 80 ASP A C 1
ATOM 633 O O . ASP A 1 80 ? 6.016 15.526 25.806 1.00 53.81 80 ASP A O 1
ATOM 637 N N . ARG A 1 81 ? 5.533 13.387 26.245 1.00 58.00 81 ARG A N 1
ATOM 638 C CA . ARG A 1 81 ? 5.211 13.576 27.664 1.00 58.00 81 ARG A CA 1
ATOM 639 C C . ARG A 1 81 ? 6.457 13.483 28.570 1.00 58.00 81 ARG A C 1
ATOM 641 O O . ARG A 1 81 ? 6.344 12.995 29.694 1.00 58.00 81 ARG A O 1
ATOM 648 N N . LEU A 1 82 ? 7.625 13.873 28.045 1.00 54.25 82 LEU A N 1
ATOM 649 C CA . LEU A 1 82 ? 8.912 13.903 28.758 1.00 54.25 82 LEU A CA 1
ATOM 650 C C . LEU A 1 82 ? 9.045 15.145 29.643 1.00 54.25 82 LEU A C 1
ATOM 652 O O . LEU A 1 82 ? 8.714 16.251 29.163 1.00 54.25 82 LEU A O 1
#

Solvent-accessible surface area (backbone atoms only — not comparable to full-atom values): 4765 Å² total; per-residue (Å²): 131,60,70,67,57,55,51,51,52,51,52,38,52,52,46,32,52,49,42,53,53,55,62,65,75,52,55,73,68,48,33,55,75,63,76,46,60,69,66,60,53,53,52,39,28,72,75,55,30,47,61,37,36,54,51,37,58,75,45,55,52,50,42,58,74,44,47,79,65,69,49,58,64,89,82,41,44,74,86,72,75,118

Foldseek 3Di:
DPVVVVVVVVVLVVLLVVLLVVLVVADPVLCVLLVHDSVVLNVCCVVVTNVSSVVCVVPVVVCSVCVQQVPPPPPDGPVRVD